Protein AF-A0A1N7MXV1-F1 (afdb_monomer)

Foldseek 3Di:
DDWDAFLNFIKDFFWWKDFAPDWDDDPPDTFRIATGTPDPCQQFDAWWKKFKDFPPATQDIDIDHGHPCVAAHDPRGGDHPCRVVSVVCVVVVTIMIMITTDDQWDQDVPPGTDRCRVVVSVSSCLVRVHPNDDDDPCPNPPPCCVVPPDDPCVPVPDD

pLDDT: mean 93.73, std 6.95, range [60.38, 98.75]

Solvent-accessible surface area (backbone atoms only — not comparable to full-atom values): 9300 Å² total; per-residue (Å²): 140,56,75,47,78,57,93,88,39,55,26,36,63,37,29,34,60,41,78,48,94,70,64,44,83,46,103,88,50,70,30,40,35,32,65,53,51,80,45,78,64,51,46,66,34,60,62,28,23,35,38,34,28,43,89,90,46,59,39,35,71,42,65,40,89,57,28,47,36,75,58,37,37,54,98,74,24,50,58,44,96,58,48,66,64,53,49,59,41,48,76,67,76,48,67,39,33,38,28,34,45,74,73,46,58,44,82,41,88,101,72,46,75,44,80,38,23,70,62,47,36,56,49,45,50,68,77,66,57,28,83,67,53,85,70,63,94,59,76,82,37,62,69,57,42,67,75,73,49,80,65,68,71,78,66,68,73,58,131

Structure (mmCIF, N/CA/C/O backbone):
data_AF-A0A1N7MXV1-F1
#
_entry.id   AF-A0A1N7MXV1-F1
#
loop_
_atom_site.group_PDB
_atom_site.id
_atom_site.type_symbol
_atom_site.label_atom_id
_atom_site.label_alt_id
_atom_site.label_comp_id
_atom_site.label_asym_id
_atom_site.label_entity_id
_atom_site.label_seq_id
_atom_site.pdbx_PDB_ins_code
_atom_site.Cartn_x
_atom_site.Cartn_y
_atom_site.Cartn_z
_atom_site.occupancy
_atom_site.B_iso_or_equiv
_atom_site.auth_seq_id
_atom_site.auth_comp_id
_atom_site.auth_asym_id
_atom_site.auth_atom_id
_atom_site.pdbx_PDB_model_num
ATOM 1 N N . MET A 1 1 ? -10.443 -16.912 1.005 1.00 86.56 1 MET A N 1
ATOM 2 C CA . MET A 1 1 ? -9.354 -16.042 0.517 1.00 86.56 1 MET A CA 1
ATOM 3 C C . MET A 1 1 ? -9.864 -15.396 -0.754 1.00 86.56 1 MET A C 1
ATOM 5 O O . MET A 1 1 ? -10.385 -16.120 -1.592 1.00 86.56 1 MET A O 1
ATOM 9 N N . GLU A 1 2 ? -9.848 -14.070 -0.827 1.00 97.44 2 GLU A N 1
ATOM 10 C CA . GLU A 1 2 ? -10.458 -13.298 -1.917 1.00 97.44 2 GLU A CA 1
ATOM 11 C C . GLU A 1 2 ? -9.354 -12.725 -2.809 1.00 97.44 2 GLU A C 1
ATOM 13 O O . GLU A 1 2 ? -8.338 -12.247 -2.294 1.00 97.44 2 GLU A O 1
ATOM 18 N N . PHE A 1 3 ? -9.558 -12.791 -4.124 1.00 97.94 3 PHE A N 1
ATOM 19 C CA . PHE A 1 3 ? -8.606 -12.337 -5.133 1.00 97.94 3 PHE A CA 1
ATOM 20 C C . PHE A 1 3 ? -9.265 -11.347 -6.091 1.00 97.94 3 PHE A C 1
ATOM 22 O O . PHE A 1 3 ? -10.462 -11.442 -6.364 1.00 97.94 3 PHE A O 1
ATOM 29 N N . ARG A 1 4 ? -8.473 -10.414 -6.619 1.00 97.19 4 ARG A N 1
ATOM 30 C CA . ARG A 1 4 ? -8.904 -9.433 -7.622 1.00 97.19 4 ARG A CA 1
ATOM 31 C C . ARG A 1 4 ? -7.812 -9.246 -8.670 1.00 97.19 4 ARG A C 1
ATOM 33 O O . ARG A 1 4 ? -6.631 -9.256 -8.337 1.00 97.19 4 ARG A O 1
ATOM 40 N N . ASN A 1 5 ? -8.203 -9.040 -9.927 1.00 97.12 5 ASN A N 1
ATOM 41 C CA . ASN A 1 5 ? -7.277 -8.620 -10.977 1.00 97.12 5 ASN A CA 1
ATOM 42 C C . ASN A 1 5 ? -7.244 -7.086 -11.073 1.00 97.12 5 ASN A C 1
ATOM 44 O O . ASN A 1 5 ? -8.294 -6.456 -11.194 1.00 97.12 5 ASN A O 1
ATOM 48 N N . ILE A 1 6 ? -6.055 -6.486 -11.004 1.00 96.31 6 ILE A N 1
ATOM 49 C CA . ILE A 1 6 ? -5.845 -5.034 -11.091 1.00 96.31 6 ILE A CA 1
ATOM 50 C C . ILE A 1 6 ? -4.718 -4.774 -12.089 1.00 96.31 6 ILE A C 1
ATOM 52 O O . ILE A 1 6 ? -3.596 -5.243 -11.900 1.00 96.31 6 ILE A O 1
ATOM 56 N N . SER A 1 7 ? -5.026 -4.042 -13.165 1.00 92.69 7 SER A N 1
ATOM 57 C CA . SER A 1 7 ? -4.101 -3.768 -14.280 1.00 92.69 7 SER A CA 1
ATOM 58 C C . SER A 1 7 ? -3.422 -5.029 -14.843 1.00 92.69 7 SER A C 1
ATOM 60 O O . SER A 1 7 ? -2.258 -4.996 -15.228 1.00 92.69 7 SER A O 1
ATOM 62 N N . GLY A 1 8 ? -4.133 -6.162 -14.874 1.00 93.06 8 GLY A N 1
ATOM 63 C CA . GLY A 1 8 ? -3.612 -7.434 -15.381 1.00 93.06 8 GLY A CA 1
ATOM 64 C C . GLY A 1 8 ? -2.887 -8.299 -14.345 1.00 93.06 8 GLY A C 1
ATOM 65 O O . GLY A 1 8 ? -2.514 -9.421 -14.674 1.00 93.06 8 GLY A O 1
ATOM 66 N N . PHE A 1 9 ? -2.735 -7.840 -13.100 1.00 95.38 9 PHE A N 1
ATOM 67 C CA . PHE A 1 9 ? -2.029 -8.566 -12.040 1.00 95.38 9 PHE A CA 1
ATOM 68 C C . PHE A 1 9 ? -2.991 -9.060 -10.964 1.00 95.38 9 PHE A C 1
ATOM 70 O O . PHE A 1 9 ? -3.985 -8.404 -10.657 1.00 95.38 9 PHE A O 1
ATOM 77 N N . GLU A 1 10 ? -2.698 -10.221 -10.383 1.00 97.69 10 GLU A N 1
ATOM 78 C CA . GLU A 1 10 ? -3.492 -10.794 -9.299 1.00 97.69 10 GLU A CA 1
ATOM 79 C C . GLU A 1 10 ? -3.105 -10.193 -7.944 1.00 97.69 10 GLU A C 1
ATOM 81 O O . GLU A 1 10 ? -1.927 -10.106 -7.581 1.00 97.69 10 GLU A O 1
ATOM 86 N N . PHE A 1 11 ? -4.126 -9.811 -7.184 1.00 98.56 11 PHE A N 1
ATOM 87 C CA . PHE A 1 11 ? -4.020 -9.293 -5.833 1.00 98.56 11 PHE A CA 1
ATOM 88 C C . PHE A 1 11 ? -4.829 -10.152 -4.874 1.00 98.56 11 PHE A C 1
ATOM 90 O O . PHE A 1 11 ? -5.954 -10.540 -5.182 1.00 98.56 11 PHE A O 1
ATOM 97 N N . VAL A 1 12 ? -4.290 -10.375 -3.679 1.00 98.56 12 VAL A N 1
ATOM 98 C CA . VAL A 1 12 ? -4.984 -11.047 -2.579 1.00 98.56 12 VAL A CA 1
ATOM 99 C C . VAL A 1 12 ? -5.430 -10.032 -1.534 1.00 98.56 12 VAL A C 1
ATOM 101 O O . VAL A 1 12 ? -4.673 -9.130 -1.164 1.00 98.56 12 VAL A O 1
ATOM 104 N N . LYS A 1 13 ? -6.660 -10.176 -1.038 1.00 98.56 13 LYS A N 1
ATOM 105 C CA . LYS A 1 13 ? -7.183 -9.343 0.049 1.00 98.56 13 LYS A CA 1
ATOM 106 C C . LYS A 1 13 ? -6.467 -9.714 1.344 1.00 98.56 13 LYS A C 1
ATOM 108 O O . LYS A 1 13 ? -6.628 -10.826 1.845 1.00 98.56 13 LYS A O 1
ATOM 113 N N . ALA A 1 14 ? -5.660 -8.803 1.875 1.00 98.50 14 ALA A N 1
ATOM 114 C CA . ALA A 1 14 ? -4.767 -9.098 2.992 1.00 98.50 14 ALA A CA 1
ATOM 115 C C . ALA A 1 14 ? -5.359 -8.711 4.349 1.00 98.50 14 ALA A C 1
ATOM 117 O O . ALA A 1 14 ? -5.115 -9.390 5.350 1.00 98.50 14 ALA A O 1
ATOM 118 N N . GLY A 1 15 ? -6.152 -7.645 4.400 1.00 98.44 15 GLY A N 1
ATOM 119 C CA . GLY A 1 15 ? -6.789 -7.231 5.639 1.00 98.44 15 GLY A CA 1
ATOM 120 C C . GLY A 1 15 ? -7.740 -6.063 5.480 1.00 98.44 15 GLY A C 1
ATOM 121 O O . GLY A 1 15 ? -7.888 -5.485 4.402 1.00 98.44 15 GLY A O 1
ATOM 122 N N . GLU A 1 16 ? -8.361 -5.726 6.595 1.00 98.56 16 GLU A N 1
ATOM 123 C CA . GLU A 1 16 ? -9.342 -4.658 6.731 1.00 98.56 16 GLU A CA 1
ATOM 124 C C . GLU A 1 16 ? -8.835 -3.601 7.710 1.00 98.56 16 GLU A C 1
ATOM 126 O O . GLU A 1 16 ? -8.285 -3.933 8.762 1.00 98.56 16 GLU A O 1
ATOM 131 N N . PHE A 1 17 ? -9.008 -2.326 7.377 1.00 98.62 17 PHE A N 1
ATOM 132 C CA . PHE A 1 17 ? -8.752 -1.248 8.323 1.00 98.62 17 PHE A CA 1
ATOM 133 C C . PHE A 1 17 ? -9.926 -1.137 9.289 1.00 98.62 17 PHE A C 1
ATOM 135 O O . PHE A 1 17 ? -11.072 -1.041 8.867 1.00 98.62 17 PHE A O 1
ATOM 142 N N . VAL A 1 18 ? -9.635 -1.117 10.587 1.00 98.31 18 VAL A N 1
ATOM 143 C CA . VAL A 1 18 ? -10.656 -1.059 11.637 1.00 98.31 18 VAL A CA 1
ATOM 144 C C . VAL A 1 18 ? -10.296 -0.014 12.679 1.00 98.31 18 VAL A C 1
ATOM 146 O O . VAL A 1 18 ? -9.124 0.147 13.040 1.00 98.31 18 VAL A O 1
ATOM 149 N N . LYS A 1 19 ? -11.312 0.679 13.193 1.00 97.75 19 LYS A N 1
ATOM 150 C CA . LYS A 1 19 ? -11.169 1.523 14.378 1.00 97.75 19 LYS A CA 1
ATOM 151 C C . LYS A 1 19 ? -11.126 0.687 15.653 1.00 97.75 19 LYS A C 1
ATOM 153 O O . LYS A 1 19 ? -11.665 -0.414 15.720 1.00 97.75 19 LYS A O 1
ATOM 158 N N . THR A 1 20 ? -10.481 1.226 16.678 1.00 97.00 20 THR A N 1
ATOM 159 C CA . THR A 1 20 ? -10.444 0.652 18.021 1.00 97.00 20 THR A CA 1
ATOM 160 C C . THR A 1 20 ? -10.563 1.752 19.067 1.00 97.00 20 THR A C 1
ATOM 162 O O . THR A 1 20 ? -9.999 2.830 18.899 1.00 97.00 20 THR A O 1
ATOM 165 N N . ASP A 1 21 ? -11.256 1.460 20.167 1.00 96.38 21 ASP A N 1
ATOM 166 C CA . ASP A 1 21 ? -11.445 2.403 21.280 1.00 96.38 21 ASP A CA 1
ATOM 167 C C . ASP A 1 21 ? -10.182 2.590 22.134 1.00 96.38 21 ASP A C 1
ATOM 169 O O . ASP A 1 21 ? -10.108 3.492 22.966 1.00 96.38 21 ASP A O 1
ATOM 173 N N . ILE A 1 22 ? -9.175 1.732 21.944 1.00 96.44 22 ILE A N 1
ATOM 174 C CA . ILE A 1 22 ? -7.911 1.779 22.678 1.00 96.44 22 ILE A CA 1
ATOM 175 C C . ILE A 1 22 ? -6.852 2.398 21.762 1.00 96.44 22 ILE A C 1
ATOM 177 O O . ILE A 1 22 ? -6.376 1.707 20.858 1.00 96.44 22 ILE A O 1
ATOM 181 N N . PRO A 1 23 ? -6.444 3.661 21.974 1.00 96.38 23 PRO A N 1
ATOM 182 C CA . PRO A 1 23 ? -5.414 4.274 21.152 1.00 96.38 23 PRO A CA 1
ATOM 183 C C . PRO A 1 23 ? -4.027 3.691 21.408 1.00 96.38 23 PRO A C 1
ATOM 185 O O . PRO A 1 23 ? -3.700 3.202 22.492 1.00 96.38 23 PRO A O 1
ATOM 188 N N . CYS A 1 24 ? -3.153 3.853 20.420 1.00 97.19 24 CYS A N 1
ATOM 189 C CA . CYS A 1 24 ? -1.714 3.774 20.609 1.00 97.19 24 CYS A CA 1
ATOM 190 C C . CYS A 1 24 ? -1.099 5.161 20.520 1.00 97.19 24 CYS A C 1
ATOM 192 O O . CYS A 1 24 ? -1.122 5.784 19.458 1.00 97.19 24 CYS A O 1
ATOM 194 N N . ASN A 1 25 ? -0.481 5.605 21.612 1.00 96.50 25 ASN A N 1
ATOM 195 C CA . ASN A 1 25 ? 0.241 6.866 21.632 1.00 96.50 25 ASN A CA 1
ATOM 196 C C . ASN A 1 25 ? 1.519 6.777 20.802 1.00 96.50 25 ASN A C 1
ATOM 198 O O . ASN A 1 25 ? 2.537 6.271 21.279 1.00 96.50 25 ASN A O 1
ATOM 202 N N . LEU A 1 26 ? 1.472 7.225 19.547 1.00 92.69 26 LEU A N 1
ATOM 203 C CA . LEU A 1 26 ? 2.640 7.414 18.693 1.00 92.69 26 LEU A CA 1
ATOM 204 C C . LEU A 1 26 ? 3.326 8.732 19.079 1.00 92.69 26 LEU A C 1
ATOM 206 O O . LEU A 1 26 ? 2.709 9.618 19.657 1.00 92.69 26 LEU A O 1
ATOM 210 N N . LYS A 1 27 ? 4.614 8.893 18.744 1.00 88.94 27 LYS A N 1
ATOM 211 C CA . LYS A 1 27 ? 5.471 9.991 19.252 1.00 88.94 27 LYS A CA 1
ATOM 212 C C . LYS A 1 27 ? 4.866 11.407 19.193 1.00 88.94 27 LYS A C 1
ATOM 214 O O . LYS A 1 27 ? 5.339 12.276 19.913 1.00 88.94 27 LYS A O 1
ATOM 219 N N . ARG A 1 28 ? 3.920 11.673 18.287 1.00 90.38 28 ARG A N 1
ATOM 220 C CA . ARG A 1 28 ? 3.325 13.002 18.070 1.00 90.38 28 ARG A CA 1
ATOM 221 C C . ARG A 1 28 ? 1.792 13.016 18.069 1.00 90.38 28 ARG A C 1
ATOM 223 O O . ARG A 1 28 ? 1.229 14.094 17.937 1.00 90.38 28 ARG A O 1
ATOM 230 N N . TRP A 1 29 ? 1.136 11.858 18.126 1.00 94.31 29 TRP A N 1
ATOM 231 C CA . TRP A 1 29 ? -0.313 11.729 17.947 1.00 94.31 29 TRP A CA 1
ATOM 232 C C . TRP A 1 29 ? -0.790 10.321 18.335 1.00 94.31 29 TRP A C 1
ATOM 234 O O . TRP A 1 29 ? 0.011 9.387 18.380 1.00 94.31 29 TRP A O 1
ATOM 244 N N . ASP A 1 30 ? -2.087 10.157 18.582 1.00 96.50 30 ASP A N 1
ATOM 245 C CA . ASP A 1 30 ? -2.687 8.871 18.947 1.00 96.50 30 ASP A CA 1
ATOM 246 C C . ASP A 1 30 ? -3.323 8.187 17.734 1.00 96.50 30 ASP A C 1
ATOM 248 O O . ASP A 1 30 ? -4.171 8.767 17.056 1.00 96.50 30 ASP A O 1
ATOM 252 N N . SER A 1 31 ? -2.938 6.935 17.480 1.00 97.69 31 SER A N 1
ATOM 253 C CA . SER A 1 31 ? -3.550 6.115 16.434 1.00 97.69 31 SER A CA 1
ATOM 254 C C . SER A 1 31 ? -4.653 5.239 17.000 1.00 97.69 31 SER A C 1
ATOM 256 O O . SER A 1 31 ? -4.419 4.452 17.917 1.00 97.69 31 SER A O 1
ATOM 258 N N . TYR A 1 32 ? -5.838 5.353 16.408 1.00 98.06 32 TYR A N 1
ATOM 259 C CA . TYR A 1 32 ? -7.036 4.578 16.743 1.00 98.06 32 TYR A CA 1
ATOM 260 C C . TYR A 1 32 ? -7.360 3.535 15.671 1.00 98.06 32 TYR A C 1
ATOM 262 O O . TYR A 1 32 ? -8.448 2.968 15.667 1.00 98.06 32 TYR A O 1
ATOM 270 N N . ILE A 1 33 ? -6.442 3.294 14.730 1.00 98.44 33 ILE A N 1
ATOM 271 C CA . ILE A 1 33 ? -6.692 2.434 13.572 1.00 98.44 33 ILE A CA 1
ATOM 272 C C . ILE A 1 33 ? -5.728 1.256 13.593 1.00 98.44 33 ILE A C 1
ATOM 274 O O . ILE A 1 33 ? -4.519 1.414 13.783 1.00 98.44 33 ILE A O 1
ATOM 278 N N . LYS A 1 34 ? -6.268 0.064 13.359 1.00 98.38 34 LYS A N 1
ATOM 279 C CA . LYS A 1 34 ? -5.523 -1.179 13.151 1.00 98.38 34 LYS A CA 1
ATOM 280 C C . LYS A 1 34 ? -5.819 -1.735 11.766 1.00 98.38 34 LYS A C 1
ATOM 282 O O . LYS A 1 34 ? -6.798 -1.3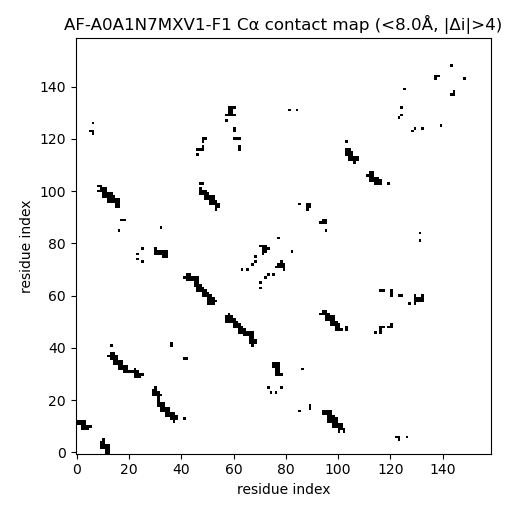55 11.133 1.00 98.38 34 LYS A O 1
ATOM 287 N N . ILE A 1 35 ? -4.978 -2.666 11.328 1.00 98.38 35 ILE A N 1
ATOM 288 C CA . ILE A 1 35 ? -5.293 -3.541 10.200 1.00 98.38 35 ILE A CA 1
ATOM 289 C C . ILE A 1 35 ? -5.587 -4.926 10.771 1.00 98.38 35 ILE A C 1
ATOM 291 O O . ILE A 1 35 ? -4.723 -5.545 11.399 1.00 98.38 35 ILE A O 1
ATOM 295 N N . ASN A 1 36 ? -6.810 -5.404 10.578 1.00 97.94 36 ASN A N 1
ATOM 296 C CA . ASN A 1 36 ? -7.182 -6.776 10.864 1.00 97.94 36 ASN A CA 1
ATOM 297 C C . ASN A 1 36 ? -6.789 -7.654 9.671 1.00 97.94 36 ASN A C 1
ATOM 299 O O . ASN A 1 36 ? -7.501 -7.726 8.671 1.00 97.94 36 ASN A O 1
ATOM 303 N N . PHE A 1 37 ? -5.613 -8.275 9.749 1.00 98.12 37 PHE A N 1
ATOM 304 C CA . PHE A 1 37 ? -5.141 -9.179 8.703 1.00 98.12 37 PHE A CA 1
ATOM 305 C C . PHE A 1 37 ? -5.896 -10.503 8.725 1.00 98.12 37 PHE A C 1
ATOM 307 O O . PHE A 1 37 ? -5.977 -11.149 9.770 1.00 98.12 37 PHE A O 1
ATOM 314 N N . PHE A 1 38 ? -6.356 -10.946 7.555 1.00 98.06 38 PHE A N 1
ATOM 315 C CA . PHE A 1 38 ? -7.012 -12.248 7.400 1.00 98.06 38 PHE A CA 1
ATOM 316 C C . PHE A 1 38 ? -6.036 -13.419 7.565 1.00 98.06 38 PHE A C 1
ATOM 318 O O . PHE A 1 38 ? -6.434 -14.510 7.963 1.00 98.06 38 PHE A O 1
ATOM 325 N N . ASP A 1 39 ? -4.748 -13.177 7.314 1.00 97.75 39 ASP A N 1
ATOM 326 C CA . ASP A 1 39 ? -3.651 -14.070 7.668 1.00 97.75 39 ASP A CA 1
ATOM 327 C C . ASP A 1 39 ? -2.484 -13.248 8.231 1.00 97.75 39 ASP A C 1
ATOM 329 O O . ASP A 1 39 ? -1.992 -12.310 7.599 1.00 97.75 39 ASP A O 1
ATOM 333 N N . LYS A 1 40 ? -1.998 -13.614 9.421 1.00 95.88 40 LYS A N 1
ATOM 334 C CA . LYS A 1 40 ? -0.884 -12.923 10.090 1.00 95.88 40 LYS A CA 1
ATOM 335 C C . LYS A 1 40 ? 0.427 -12.959 9.310 1.00 95.88 40 LYS A C 1
ATOM 337 O O . LYS A 1 40 ? 1.315 -12.151 9.573 1.00 95.88 40 LYS A O 1
ATOM 342 N N . ARG A 1 41 ? 0.579 -13.865 8.343 1.00 97.38 41 ARG A N 1
ATOM 343 C CA . ARG A 1 41 ? 1.741 -13.897 7.448 1.00 97.38 41 ARG A CA 1
ATOM 344 C C . ARG A 1 41 ? 1.810 -12.664 6.548 1.00 97.38 41 ARG A C 1
ATOM 346 O O . ARG A 1 41 ? 2.923 -12.258 6.237 1.00 97.38 41 ARG A O 1
ATOM 353 N N . TYR A 1 42 ? 0.685 -12.020 6.219 1.00 97.75 42 TYR A N 1
ATOM 354 C CA . TYR A 1 42 ? 0.681 -10.810 5.385 1.00 97.75 42 TYR A CA 1
ATOM 355 C C . TYR A 1 42 ? 1.411 -9.625 6.024 1.00 97.75 42 TYR A C 1
ATOM 357 O O . TYR A 1 42 ? 2.002 -8.824 5.308 1.00 97.75 42 TYR A O 1
ATOM 365 N N . GLU A 1 43 ? 1.469 -9.544 7.358 1.00 96.44 43 GLU A N 1
ATOM 366 C CA . GLU A 1 43 ? 2.290 -8.543 8.062 1.00 96.44 43 GLU A CA 1
ATOM 367 C C . GLU A 1 43 ? 3.776 -8.636 7.679 1.00 96.44 43 GLU A C 1
ATOM 369 O O . GLU A 1 43 ? 4.492 -7.637 7.700 1.00 96.44 43 GLU A O 1
ATOM 374 N N . ARG A 1 44 ? 4.229 -9.844 7.331 1.00 97.31 44 ARG A N 1
ATOM 375 C CA . ARG A 1 44 ? 5.611 -10.177 6.974 1.00 97.31 44 ARG A CA 1
ATOM 376 C C . ARG A 1 44 ? 5.776 -10.462 5.479 1.00 97.31 44 ARG A C 1
ATOM 378 O O . ARG A 1 44 ? 6.775 -11.067 5.106 1.00 97.31 44 ARG A O 1
ATOM 385 N N . ALA A 1 45 ? 4.796 -10.096 4.649 1.00 96.62 45 ALA A N 1
ATOM 386 C CA . ALA A 1 45 ? 4.942 -10.193 3.202 1.00 96.62 45 ALA A CA 1
ATOM 387 C C . ALA A 1 45 ? 6.170 -9.384 2.761 1.00 96.62 45 ALA A C 1
ATOM 389 O O . ALA A 1 45 ? 6.372 -8.283 3.275 1.00 96.62 45 ALA A O 1
ATOM 390 N N . ASP A 1 46 ? 6.967 -9.959 1.862 1.00 94.88 46 ASP A N 1
ATOM 391 C CA . ASP A 1 46 ? 8.140 -9.322 1.253 1.00 94.88 46 ASP A CA 1
ATOM 392 C C . ASP A 1 46 ? 7.715 -8.235 0.248 1.00 94.88 46 ASP A C 1
ATOM 394 O O . ASP A 1 46 ? 6.519 -8.071 -0.014 1.00 94.88 46 ASP A O 1
ATOM 398 N N . GLU A 1 47 ? 8.681 -7.487 -0.289 1.00 95.50 47 GLU A N 1
ATOM 399 C CA . GLU A 1 47 ? 8.471 -6.363 -1.206 1.00 95.50 47 GLU A CA 1
ATOM 400 C C . GLU A 1 47 ? 7.410 -6.648 -2.278 1.00 95.50 47 GLU A C 1
ATOM 402 O O . GLU A 1 47 ? 7.594 -7.476 -3.175 1.00 95.50 47 GLU A O 1
ATOM 407 N N . THR A 1 48 ? 6.304 -5.908 -2.206 1.00 97.69 48 THR A N 1
ATOM 408 C CA . THR A 1 48 ? 5.217 -5.976 -3.181 1.00 97.69 48 THR A CA 1
ATOM 409 C C . THR A 1 48 ? 4.497 -4.632 -3.301 1.00 97.69 48 THR A C 1
ATOM 411 O O . THR A 1 48 ? 4.642 -3.728 -2.468 1.00 97.69 48 THR A O 1
ATOM 414 N N . VAL A 1 49 ? 3.693 -4.495 -4.350 1.00 98.19 49 VAL A N 1
ATOM 415 C CA . VAL A 1 49 ? 2.720 -3.410 -4.482 1.00 98.19 49 VAL A CA 1
ATOM 416 C C . VAL A 1 49 ? 1.450 -3.760 -3.702 1.00 98.19 49 VAL A C 1
ATOM 418 O O . VAL A 1 49 ? 1.036 -4.919 -3.615 1.00 98.19 49 VAL A O 1
ATOM 421 N N . TYR A 1 50 ? 0.798 -2.744 -3.158 1.00 98.50 50 TYR A N 1
ATOM 422 C CA . TYR A 1 50 ? -0.493 -2.854 -2.505 1.00 98.50 50 TYR A CA 1
ATOM 423 C C . TYR A 1 50 ? -1.467 -1.799 -3.013 1.00 98.50 50 TYR A C 1
ATOM 425 O O . TYR A 1 50 ? -1.078 -0.723 -3.477 1.00 98.50 50 TYR A O 1
ATOM 433 N N . VAL A 1 51 ? -2.755 -2.094 -2.861 1.00 98.56 51 VAL A N 1
ATOM 434 C CA . VAL A 1 51 ? -3.830 -1.123 -3.067 1.00 98.56 51 VAL A CA 1
ATOM 435 C C . VAL A 1 51 ? -4.727 -1.044 -1.840 1.00 98.56 51 VAL A C 1
ATOM 437 O O . VAL A 1 51 ? -4.957 -2.046 -1.164 1.00 98.56 51 VAL A O 1
ATOM 440 N N . VAL A 1 52 ? -5.241 0.150 -1.557 1.00 98.69 52 VAL A N 1
ATOM 441 C CA . VAL A 1 52 ? -6.311 0.384 -0.584 1.00 98.69 52 VAL A CA 1
ATOM 442 C C . VAL A 1 52 ? -7.593 0.670 -1.348 1.00 98.69 52 VAL A C 1
ATOM 444 O O . VAL A 1 52 ? -7.601 1.508 -2.254 1.00 98.69 52 VAL A O 1
ATOM 447 N N . THR A 1 53 ? -8.670 -0.017 -0.986 1.00 98.50 53 THR A N 1
ATOM 448 C CA . THR A 1 53 ? -9.937 0.035 -1.723 1.00 98.50 53 THR A CA 1
ATOM 449 C C . THR A 1 53 ? -11.132 0.228 -0.807 1.00 98.50 53 THR A C 1
ATOM 451 O O . THR A 1 53 ? -11.123 -0.280 0.312 1.00 98.50 53 THR A O 1
ATOM 454 N N . THR A 1 54 ? -12.199 0.815 -1.347 1.00 97.12 54 THR A N 1
ATOM 455 C CA . THR A 1 54 ? -13.567 0.663 -0.831 1.00 97.12 54 THR A CA 1
ATOM 456 C C . THR A 1 54 ? -14.445 0.067 -1.934 1.00 97.12 54 THR A C 1
ATOM 458 O O . THR A 1 54 ? -14.524 0.615 -3.037 1.00 97.12 54 THR A O 1
ATOM 461 N N . GLY A 1 55 ? -15.026 -1.113 -1.700 1.00 94.00 55 GLY A N 1
ATOM 462 C CA . GLY A 1 55 ? -15.669 -1.895 -2.764 1.00 94.00 55 GLY A CA 1
ATOM 463 C C . GLY A 1 55 ? -14.744 -2.099 -3.976 1.00 94.00 55 GLY A C 1
ATOM 464 O O . GLY A 1 55 ? -13.626 -2.607 -3.846 1.00 94.00 55 GLY A O 1
ATOM 465 N N . GLU A 1 56 ? -15.193 -1.677 -5.160 1.00 93.94 56 GLU A N 1
ATOM 466 C CA . GLU A 1 56 ? -14.420 -1.720 -6.416 1.00 93.94 56 GLU A CA 1
ATOM 467 C C . GLU A 1 56 ? -13.496 -0.505 -6.626 1.00 93.94 56 GLU A C 1
ATOM 469 O O . GLU A 1 56 ? -12.643 -0.512 -7.511 1.00 93.94 56 GLU A O 1
ATOM 474 N N . ASN A 1 57 ? -13.621 0.544 -5.809 1.00 96.50 57 ASN A N 1
ATOM 475 C CA . ASN A 1 57 ? -12.862 1.778 -5.994 1.00 96.50 57 ASN A CA 1
ATOM 476 C C . ASN A 1 57 ? -11.469 1.669 -5.369 1.00 96.50 57 ASN A C 1
ATOM 478 O O . ASN A 1 57 ? -11.336 1.448 -4.164 1.00 96.50 57 ASN A O 1
ATOM 482 N N . ILE A 1 58 ? -10.429 1.896 -6.174 1.00 98.00 58 ILE A N 1
ATOM 483 C CA . ILE A 1 58 ? -9.045 2.015 -5.702 1.00 98.00 58 ILE A CA 1
ATOM 484 C C . ILE A 1 58 ? -8.811 3.453 -5.232 1.00 98.00 58 ILE A C 1
ATOM 486 O O . ILE A 1 58 ? -8.880 4.400 -6.013 1.00 98.00 58 ILE A O 1
ATOM 490 N N . LEU A 1 59 ? -8.533 3.607 -3.939 1.00 97.94 59 LEU A N 1
ATOM 491 C CA . LEU A 1 59 ? -8.357 4.902 -3.279 1.00 97.94 59 LEU A CA 1
ATOM 492 C C . LEU A 1 59 ? -6.889 5.294 -3.175 1.00 97.94 59 LEU A C 1
ATOM 494 O O . LEU A 1 59 ? -6.550 6.470 -3.290 1.00 97.94 59 LEU A O 1
ATOM 498 N N . TYR A 1 60 ? -6.021 4.303 -2.967 1.00 98.44 60 TYR A N 1
ATOM 499 C CA . TYR A 1 60 ? -4.587 4.502 -2.824 1.00 98.44 60 TYR A CA 1
ATOM 500 C C . TYR A 1 60 ? -3.806 3.301 -3.352 1.00 98.44 60 TYR A C 1
ATOM 502 O O . TYR A 1 60 ? -4.240 2.160 -3.216 1.00 98.44 60 TYR A O 1
ATOM 510 N N . VAL A 1 61 ? -2.639 3.561 -3.926 1.00 98.31 61 VAL A N 1
ATOM 511 C CA . VAL A 1 61 ? -1.688 2.555 -4.408 1.00 98.31 61 VAL A CA 1
ATOM 512 C C . VAL A 1 61 ? -0.321 2.902 -3.833 1.00 98.31 61 VAL A C 1
ATOM 514 O O . VAL A 1 61 ? 0.033 4.079 -3.750 1.00 98.31 61 VAL A O 1
ATOM 517 N N . GLY A 1 62 ? 0.450 1.899 -3.440 1.00 97.81 62 GLY A N 1
ATOM 518 C CA . GLY A 1 62 ? 1.838 2.094 -3.046 1.00 97.81 62 GLY A CA 1
ATOM 519 C C . GLY A 1 62 ? 2.627 0.798 -3.097 1.00 97.81 62 GLY A C 1
ATOM 520 O O . GLY A 1 62 ? 2.060 -0.273 -3.270 1.00 97.81 62 GLY A O 1
ATOM 521 N N . GLU A 1 63 ? 3.933 0.886 -2.899 1.00 97.38 63 GLU A N 1
ATOM 522 C CA . GLU A 1 63 ? 4.802 -0.271 -2.668 1.00 97.38 63 GLU A CA 1
ATOM 523 C C . GLU A 1 63 ? 5.547 -0.145 -1.337 1.00 97.38 63 GLU A C 1
ATOM 525 O O . GLU A 1 63 ? 5.544 0.911 -0.682 1.00 97.38 63 GLU A O 1
ATOM 530 N N . PHE A 1 64 ? 6.131 -1.252 -0.896 1.00 96.38 64 PHE A N 1
ATOM 531 C CA . PHE A 1 64 ? 7.096 -1.261 0.193 1.00 96.38 64 PHE A CA 1
ATOM 532 C C . PHE A 1 64 ? 8.261 -2.177 -0.145 1.00 96.38 64 PHE A C 1
ATOM 534 O O . PHE A 1 64 ? 8.037 -3.268 -0.638 1.00 96.38 64 PHE A O 1
ATOM 541 N N . SER A 1 65 ? 9.483 -1.783 0.219 1.00 92.94 65 SER A N 1
ATOM 542 C CA . SER A 1 65 ? 10.708 -2.527 -0.118 1.00 92.94 65 SER A CA 1
ATOM 543 C C . SER A 1 65 ? 11.232 -3.449 0.998 1.00 92.94 65 SER A C 1
ATOM 545 O O . SER A 1 65 ? 12.362 -3.913 0.920 1.00 92.94 65 SER A O 1
ATOM 547 N N . TYR A 1 66 ? 10.472 -3.661 2.079 1.00 93.50 66 TYR A N 1
ATOM 548 C CA . TYR A 1 66 ? 10.885 -4.561 3.167 1.00 93.50 66 TYR A CA 1
ATOM 549 C C . TYR A 1 66 ? 9.746 -5.465 3.633 1.00 93.50 66 TYR A C 1
ATOM 551 O O . TYR A 1 66 ? 9.671 -6.613 3.222 1.00 93.50 66 TYR A O 1
ATOM 559 N N . ASN A 1 67 ? 8.826 -4.966 4.459 1.00 96.94 67 ASN A N 1
ATOM 560 C CA . ASN A 1 67 ? 7.601 -5.698 4.757 1.00 96.94 67 ASN A CA 1
ATOM 561 C C . ASN A 1 67 ? 6.424 -4.760 5.031 1.00 96.94 67 ASN A C 1
ATOM 563 O O . ASN A 1 67 ? 6.589 -3.561 5.292 1.00 96.94 67 ASN A O 1
ATOM 567 N N . LEU A 1 68 ? 5.221 -5.329 4.979 1.00 96.94 68 LEU A N 1
ATOM 568 C CA . LEU A 1 68 ? 3.990 -4.571 5.146 1.00 96.94 68 LEU A CA 1
ATOM 569 C C . LEU A 1 68 ? 3.868 -3.950 6.541 1.00 96.94 68 LEU A C 1
ATOM 571 O O . LEU A 1 68 ? 3.416 -2.809 6.668 1.00 96.94 68 LEU A O 1
ATOM 575 N N . ARG A 1 69 ? 4.285 -4.674 7.587 1.00 97.25 69 ARG A N 1
ATOM 576 C CA . ARG A 1 69 ? 4.272 -4.176 8.966 1.00 97.25 69 ARG A CA 1
ATOM 577 C C . ARG A 1 69 ? 5.100 -2.905 9.099 1.00 97.25 69 ARG A C 1
ATOM 579 O O . ARG A 1 69 ? 4.601 -1.948 9.672 1.00 97.25 69 ARG A O 1
ATOM 586 N N . ASP A 1 70 ? 6.310 -2.862 8.565 1.00 96.69 70 ASP A N 1
ATOM 587 C CA . ASP A 1 70 ? 7.180 -1.691 8.685 1.00 96.69 70 ASP A CA 1
ATOM 588 C C . ASP A 1 70 ? 6.696 -0.528 7.817 1.00 96.69 70 ASP A C 1
ATOM 590 O O . ASP A 1 70 ? 6.886 0.636 8.172 1.00 96.69 70 ASP A O 1
ATOM 594 N N . ARG A 1 71 ? 6.002 -0.824 6.710 1.00 97.44 71 ARG A N 1
ATOM 595 C CA . ARG A 1 71 ? 5.368 0.207 5.884 1.00 97.44 71 ARG A CA 1
ATOM 596 C C . ARG A 1 71 ? 4.177 0.869 6.569 1.00 97.44 71 ARG A C 1
ATOM 598 O O . ARG A 1 71 ? 4.000 2.079 6.434 1.00 97.44 71 ARG A O 1
ATOM 605 N N . TRP A 1 72 ? 3.325 0.080 7.215 1.00 97.81 72 TRP A N 1
ATOM 606 C CA . TRP A 1 72 ? 2.004 0.535 7.647 1.00 97.81 72 TRP A CA 1
ATOM 607 C C . TRP A 1 72 ? 1.847 0.681 9.148 1.00 97.81 72 TRP A C 1
ATOM 609 O O . TRP A 1 72 ? 0.986 1.447 9.579 1.00 97.81 72 TRP A O 1
ATOM 619 N N . LEU A 1 73 ? 2.613 -0.057 9.948 1.00 97.56 73 LEU A N 1
ATOM 620 C CA . LEU A 1 73 ? 2.320 -0.266 11.355 1.00 97.56 73 LEU A CA 1
ATOM 621 C C . LEU A 1 73 ? 3.442 0.201 12.279 1.00 97.56 73 LEU A C 1
ATOM 623 O O . LEU A 1 73 ? 4.634 0.078 12.029 1.00 97.56 73 LEU A O 1
ATOM 627 N N . THR A 1 74 ? 3.050 0.674 13.453 1.00 96.88 74 THR A N 1
ATOM 628 C CA . THR A 1 74 ? 3.935 0.856 14.602 1.00 96.88 74 THR A CA 1
ATOM 629 C C . THR A 1 74 ? 3.217 0.319 15.829 1.00 96.88 74 THR A C 1
ATOM 631 O O . THR A 1 74 ? 2.118 0.758 16.149 1.00 96.88 74 THR A O 1
ATOM 634 N N . ARG A 1 75 ? 3.819 -0.669 16.509 1.00 95.94 75 ARG A N 1
ATOM 635 C CA . ARG A 1 75 ? 3.203 -1.393 17.646 1.00 95.94 75 ARG A CA 1
ATOM 636 C C . ARG A 1 75 ? 1.805 -1.970 17.337 1.00 95.94 75 ARG A C 1
ATOM 638 O O . ARG A 1 75 ? 0.964 -2.052 18.222 1.00 95.94 75 ARG A O 1
ATOM 645 N N . GLY A 1 76 ? 1.563 -2.374 16.086 1.00 96.50 76 GLY A N 1
ATOM 646 C CA . GLY A 1 76 ? 0.293 -2.965 15.640 1.00 96.50 76 GLY A CA 1
ATOM 647 C C . GLY A 1 76 ? -0.794 -1.960 15.241 1.00 96.50 76 GLY A C 1
ATOM 648 O O . GLY A 1 76 ? -1.898 -2.378 14.909 1.00 96.50 76 GLY A O 1
ATOM 649 N N . TYR A 1 77 ? -0.491 -0.661 15.250 1.00 98.25 77 TYR A N 1
ATOM 650 C CA . TYR A 1 77 ? -1.412 0.408 14.859 1.00 98.25 77 TYR A CA 1
ATOM 651 C C . TYR A 1 77 ? -0.940 1.087 13.587 1.00 98.25 77 TYR A C 1
ATOM 653 O O . TYR A 1 77 ? 0.266 1.182 13.358 1.00 98.25 77 TYR A O 1
ATOM 661 N N . VAL A 1 78 ? -1.878 1.588 12.786 1.00 97.88 78 VAL A N 1
ATOM 662 C CA . VAL A 1 78 ? -1.573 2.306 11.549 1.00 97.88 78 VAL A CA 1
ATOM 663 C C . VAL A 1 78 ? -0.757 3.553 11.870 1.00 97.88 78 VAL A C 1
ATOM 665 O O . VAL A 1 78 ? -1.184 4.416 12.636 1.00 97.88 78 VAL A O 1
ATOM 668 N N . ASN A 1 79 ? 0.417 3.638 11.256 1.00 97.12 79 ASN A N 1
ATOM 669 C CA . ASN A 1 79 ? 1.320 4.778 11.279 1.00 97.12 79 ASN A CA 1
ATOM 670 C C . ASN A 1 79 ? 1.791 5.045 9.845 1.00 97.12 79 ASN A C 1
ATOM 672 O O . ASN A 1 79 ? 2.903 4.700 9.454 1.00 97.12 79 ASN A O 1
ATOM 676 N N . HIS A 1 80 ? 0.899 5.618 9.041 1.00 96.38 80 HIS A N 1
ATOM 677 C CA . HIS A 1 80 ? 1.131 5.897 7.630 1.00 96.38 80 HIS A CA 1
ATOM 678 C C . HIS A 1 80 ? 0.592 7.288 7.289 1.00 96.38 80 HIS A C 1
ATOM 680 O O . HIS A 1 80 ? -0.378 7.750 7.886 1.00 96.38 80 HIS A O 1
ATOM 686 N N . HIS A 1 81 ? 1.184 7.960 6.301 1.00 95.38 81 HIS A N 1
ATOM 687 C CA . HIS A 1 81 ? 0.789 9.321 5.908 1.00 95.38 81 HIS A CA 1
ATOM 688 C C . HIS A 1 81 ? -0.650 9.427 5.364 1.00 95.38 81 HIS A C 1
ATOM 690 O O . HIS A 1 81 ? -1.179 10.526 5.250 1.00 95.38 81 HIS A O 1
ATOM 696 N N . MET A 1 82 ? -1.287 8.292 5.056 1.00 96.94 82 MET A N 1
ATOM 697 C CA . MET A 1 82 ? -2.703 8.199 4.675 1.00 96.94 82 MET A CA 1
ATOM 698 C C . MET A 1 82 ? -3.659 8.059 5.872 1.00 96.94 82 MET A C 1
ATOM 700 O O . MET A 1 82 ? -4.851 7.867 5.660 1.00 96.94 82 MET A O 1
ATOM 704 N N . TYR A 1 83 ? -3.171 8.140 7.118 1.00 97.12 83 TYR A N 1
ATOM 705 C CA . TYR A 1 83 ? -3.992 7.926 8.316 1.00 97.12 83 TYR A CA 1
ATOM 706 C C . TYR A 1 83 ? -5.265 8.777 8.334 1.00 97.12 83 TYR A C 1
ATOM 708 O O . TYR A 1 83 ? -6.338 8.229 8.553 1.00 97.12 83 TYR A O 1
ATOM 716 N N . SER A 1 84 ? -5.165 10.086 8.071 1.00 96.44 84 SER A N 1
ATOM 717 C CA . SER A 1 84 ? -6.329 10.984 8.095 1.00 96.44 84 SER A CA 1
ATOM 718 C C . SER A 1 84 ? -7.405 10.548 7.101 1.00 96.44 84 SER A C 1
ATOM 720 O O . SER A 1 84 ? -8.556 10.407 7.488 1.00 96.44 84 SER A O 1
ATOM 722 N N . ASN A 1 85 ? -7.021 10.214 5.864 1.00 97.44 85 ASN A N 1
ATOM 723 C CA . ASN A 1 85 ? -7.968 9.747 4.850 1.00 97.44 85 ASN A CA 1
ATOM 724 C C . ASN A 1 85 ? -8.668 8.446 5.271 1.00 97.44 85 ASN A C 1
ATOM 726 O O . ASN A 1 85 ? -9.866 8.290 5.055 1.00 97.44 85 ASN A O 1
ATOM 730 N N . ILE A 1 86 ? -7.923 7.515 5.879 1.00 97.94 86 ILE A N 1
ATOM 731 C CA . ILE A 1 86 ? -8.479 6.255 6.388 1.00 97.94 86 ILE A CA 1
ATOM 732 C C . ILE A 1 86 ? -9.439 6.541 7.541 1.00 97.94 86 ILE A C 1
ATOM 734 O O . ILE A 1 86 ? -10.530 5.985 7.567 1.00 97.94 86 ILE A O 1
ATOM 738 N N . ASN A 1 87 ? -9.059 7.423 8.469 1.00 97.31 87 ASN A N 1
ATOM 739 C CA . ASN A 1 87 ? -9.915 7.814 9.581 1.00 97.31 87 ASN A CA 1
ATOM 740 C C . ASN A 1 87 ? -11.246 8.383 9.079 1.00 97.31 87 ASN A C 1
ATOM 742 O O . ASN A 1 87 ? -12.290 7.889 9.483 1.00 97.31 87 ASN A O 1
ATOM 746 N N . ASP A 1 88 ? -11.210 9.351 8.163 1.00 96.31 88 ASP A N 1
ATOM 747 C CA . ASP A 1 88 ? -12.407 10.023 7.642 1.00 96.31 88 ASP A CA 1
ATOM 748 C C . ASP A 1 88 ? -13.366 9.046 6.935 1.00 96.31 88 ASP A C 1
ATOM 750 O O . ASP A 1 88 ? -14.590 9.146 7.064 1.00 96.31 88 ASP A O 1
ATOM 754 N N . PHE A 1 89 ? -12.819 8.057 6.223 1.00 96.12 89 PHE A N 1
ATOM 755 C CA . PHE A 1 89 ? -13.611 6.994 5.599 1.00 96.12 89 PHE A CA 1
ATOM 756 C C . PHE A 1 89 ? -14.253 6.060 6.628 1.00 96.12 89 PHE A C 1
ATOM 758 O O . PHE A 1 89 ? -15.437 5.741 6.507 1.00 96.12 89 PHE A O 1
ATOM 765 N N . LEU A 1 90 ? -13.505 5.660 7.661 1.00 96.81 90 LEU A N 1
ATOM 766 C CA . LEU A 1 90 ? -14.033 4.812 8.731 1.00 96.81 90 LEU A CA 1
ATOM 767 C C . LEU A 1 90 ? -15.102 5.542 9.566 1.00 96.81 90 L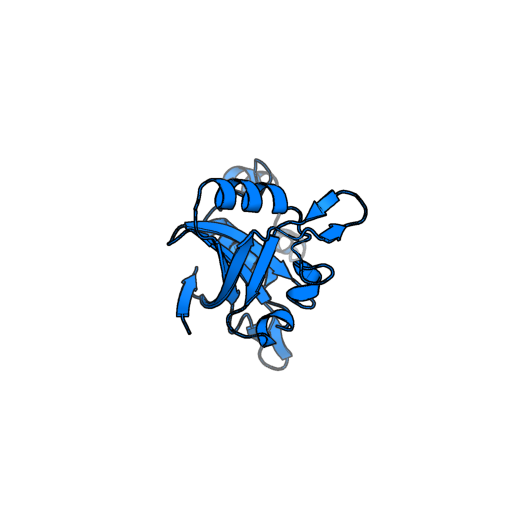EU A C 1
ATOM 769 O O . LEU A 1 90 ? -16.085 4.917 9.946 1.00 96.81 90 LEU A O 1
ATOM 773 N N . GLU A 1 91 ? -14.969 6.855 9.801 1.00 96.38 91 GLU A N 1
ATOM 774 C CA . GLU A 1 91 ? -16.023 7.678 10.438 1.00 96.38 91 GLU A CA 1
ATOM 775 C C . GLU A 1 91 ? -17.314 7.719 9.617 1.00 96.38 91 GLU A C 1
ATOM 777 O O . GLU A 1 91 ? -18.406 7.876 10.157 1.00 96.38 91 GLU A O 1
ATOM 782 N N . SER A 1 92 ? -17.194 7.561 8.299 1.00 95.06 92 SER A N 1
ATOM 783 C CA . SER A 1 92 ? -18.327 7.513 7.377 1.00 95.06 92 SER A CA 1
ATOM 784 C C . SER A 1 92 ? -18.934 6.105 7.256 1.00 95.06 92 SER A C 1
ATOM 786 O O . SER A 1 92 ? -19.719 5.863 6.339 1.00 95.06 92 SER A O 1
ATOM 788 N N . ASN A 1 93 ? -18.568 5.173 8.151 1.00 93.62 93 ASN A N 1
ATOM 789 C CA . ASN A 1 93 ? -18.959 3.758 8.136 1.00 93.62 93 ASN A CA 1
ATOM 790 C C . ASN A 1 93 ? -18.667 3.050 6.801 1.00 93.62 93 ASN A C 1
ATOM 792 O O . ASN A 1 93 ? -19.413 2.165 6.383 1.00 93.62 93 ASN A O 1
ATOM 796 N N . GLN A 1 94 ? -17.591 3.441 6.115 1.00 95.31 94 GLN A N 1
ATOM 797 C CA . GLN A 1 94 ? -17.158 2.763 4.898 1.00 95.31 94 GLN A CA 1
ATOM 798 C C . GLN A 1 94 ? -16.096 1.714 5.202 1.00 95.31 94 GLN A C 1
ATOM 800 O O . GLN A 1 94 ? -15.173 1.943 5.982 1.00 95.31 94 GLN A O 1
ATOM 805 N N . GLU A 1 95 ? -16.203 0.574 4.530 1.00 97.00 95 GLU A N 1
ATOM 806 C CA . GLU A 1 95 ? -15.209 -0.489 4.613 1.00 97.00 95 GLU A CA 1
ATOM 807 C C . GLU A 1 95 ? -13.979 -0.136 3.775 1.00 97.00 95 GLU A C 1
ATOM 809 O O . GLU A 1 95 ? -14.079 0.339 2.633 1.00 97.00 95 GLU A O 1
ATOM 814 N N . LEU A 1 96 ? -12.806 -0.404 4.347 1.00 98.19 96 LEU A N 1
ATOM 815 C CA . LEU A 1 96 ? -11.517 -0.196 3.710 1.00 98.19 96 LEU A CA 1
ATOM 816 C C . LEU A 1 96 ? -10.678 -1.462 3.794 1.00 98.19 96 LEU A C 1
ATOM 818 O O . LEU A 1 96 ? -10.402 -1.976 4.878 1.00 98.19 96 LEU A O 1
ATOM 822 N N . TYR A 1 97 ? -10.193 -1.908 2.642 1.00 98.62 97 TYR A N 1
ATOM 823 C CA . TYR A 1 97 ? -9.381 -3.114 2.531 1.00 98.62 97 TYR A CA 1
ATOM 824 C C . TYR A 1 97 ? -8.016 -2.806 1.945 1.00 98.62 97 TYR A C 1
ATOM 826 O O . TYR A 1 97 ? -7.894 -1.944 1.074 1.00 98.62 97 TYR A O 1
ATOM 834 N N . ILE A 1 98 ? -7.004 -3.543 2.397 1.00 98.69 98 ILE A N 1
ATOM 835 C CA . ILE A 1 98 ? -5.684 -3.572 1.773 1.00 98.69 98 ILE A CA 1
ATOM 836 C C . ILE A 1 98 ? -5.495 -4.883 1.016 1.00 98.69 98 ILE A C 1
ATOM 838 O O . ILE A 1 98 ? -5.771 -5.970 1.531 1.00 98.69 98 ILE A O 1
ATOM 842 N N . TRP A 1 99 ? -4.999 -4.767 -0.208 1.00 98.75 99 TRP A N 1
ATOM 843 C C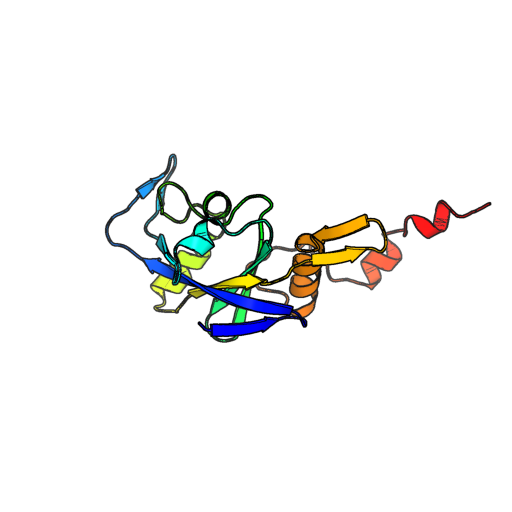A . TRP A 1 99 ? -4.715 -5.886 -1.096 1.00 98.75 99 TRP A CA 1
ATOM 844 C C . TRP A 1 99 ? -3.245 -5.884 -1.477 1.00 98.75 99 TRP A C 1
ATOM 846 O O . TRP A 1 99 ? -2.673 -4.811 -1.649 1.00 98.75 99 TRP A O 1
ATOM 856 N N . LEU A 1 100 ? -2.649 -7.062 -1.642 1.00 98.56 100 LEU A N 1
ATOM 857 C CA . LEU A 1 100 ? -1.234 -7.243 -1.981 1.00 98.56 100 LEU A CA 1
ATOM 858 C C . LEU A 1 100 ? -1.103 -7.975 -3.313 1.00 98.56 100 LEU A C 1
ATOM 860 O O . LEU A 1 100 ? -1.811 -8.961 -3.513 1.00 98.56 100 LEU A O 1
ATOM 864 N N . ALA A 1 101 ? -0.199 -7.543 -4.194 1.00 98.19 101 ALA A N 1
ATOM 865 C CA . ALA A 1 101 ? 0.091 -8.313 -5.402 1.00 98.19 101 ALA A CA 1
ATOM 866 C C . ALA A 1 101 ? 0.776 -9.635 -5.041 1.00 98.19 101 ALA A C 1
ATOM 868 O O . ALA A 1 101 ? 1.680 -9.668 -4.201 1.00 98.19 101 ALA A O 1
ATOM 869 N N . VAL A 1 102 ? 0.330 -10.715 -5.684 1.00 96.88 102 VAL A N 1
ATOM 870 C CA . VAL A 1 102 ? 0.757 -12.088 -5.371 1.00 96.88 102 VAL A CA 1
ATOM 871 C C . VAL A 1 102 ? 2.138 -12.398 -5.953 1.00 96.88 102 VAL A C 1
ATOM 873 O O . VAL A 1 102 ? 2.993 -12.928 -5.248 1.00 96.88 102 VAL A O 1
ATOM 876 N N . GLU A 1 103 ? 2.381 -12.041 -7.217 1.00 93.75 103 GLU A N 1
ATOM 877 C CA . GLU A 1 103 ? 3.657 -12.294 -7.900 1.00 93.75 103 GLU A CA 1
ATOM 878 C C . GLU A 1 103 ? 4.129 -11.046 -8.669 1.00 93.75 103 GLU A C 1
ATOM 880 O O . GLU A 1 103 ? 3.958 -10.950 -9.885 1.00 93.75 103 GLU A O 1
ATOM 885 N N . PRO A 1 104 ? 4.731 -10.055 -7.984 1.00 93.94 104 PRO A N 1
ATOM 886 C CA . PRO A 1 104 ? 5.220 -8.835 -8.617 1.00 93.94 104 PRO A CA 1
ATOM 887 C C . PRO A 1 104 ? 6.613 -9.040 -9.237 1.00 93.94 104 PRO A C 1
ATOM 889 O O . PRO A 1 104 ? 7.491 -8.193 -9.080 1.00 93.94 104 PRO A O 1
ATOM 892 N N . TYR A 1 105 ? 6.852 -10.165 -9.917 1.00 93.88 105 TYR A N 1
ATOM 893 C CA . TYR A 1 105 ? 8.160 -10.503 -10.482 1.00 93.88 105 TYR A CA 1
ATOM 894 C C . TYR A 1 105 ? 8.070 -10.812 -11.972 1.00 93.88 105 TYR A C 1
ATOM 896 O O . TYR A 1 105 ? 7.142 -11.477 -12.426 1.00 93.88 105 TYR A O 1
ATOM 904 N N . CYS A 1 106 ? 9.080 -10.390 -12.729 1.00 93.00 106 CYS A N 1
ATOM 905 C CA . CYS A 1 106 ? 9.299 -10.857 -14.093 1.00 93.00 106 CYS A CA 1
ATOM 906 C C . CYS A 1 106 ? 10.577 -11.697 -14.174 1.00 93.00 106 CYS A C 1
ATOM 908 O O . CYS A 1 106 ? 11.544 -11.462 -13.449 1.00 93.00 106 CYS A O 1
ATOM 910 N N . ASN A 1 107 ? 10.585 -12.690 -15.060 1.00 94.69 107 ASN A N 1
ATOM 911 C CA . ASN A 1 107 ? 11.789 -13.464 -15.339 1.00 94.69 107 ASN A CA 1
ATOM 912 C C . ASN A 1 107 ? 12.664 -12.700 -16.337 1.00 94.69 107 ASN A C 1
ATOM 914 O O . ASN A 1 107 ? 12.198 -12.320 -17.410 1.00 94.69 107 ASN A O 1
ATOM 918 N N . ILE A 1 108 ? 13.935 -12.525 -15.996 1.00 95.19 108 ILE A N 1
ATOM 919 C CA . ILE A 1 108 ? 14.981 -12.070 -16.903 1.00 95.19 108 ILE A CA 1
ATOM 920 C C . ILE A 1 108 ? 15.832 -13.286 -17.247 1.00 95.19 108 ILE A C 1
ATOM 922 O O . ILE A 1 108 ? 16.404 -13.930 -16.361 1.00 95.19 108 ILE A O 1
ATOM 926 N N . GLU A 1 109 ? 15.907 -13.607 -18.539 1.00 94.94 109 GLU A N 1
ATOM 927 C CA . GLU A 1 109 ? 16.728 -14.710 -19.035 1.00 94.94 109 GLU A CA 1
ATOM 928 C C . GLU A 1 109 ? 18.153 -14.585 -18.484 1.00 94.94 109 GLU A C 1
ATOM 930 O O . GLU A 1 109 ? 18.727 -13.498 -18.472 1.00 94.94 109 GLU A O 1
ATOM 935 N N . SER A 1 110 ? 18.706 -15.685 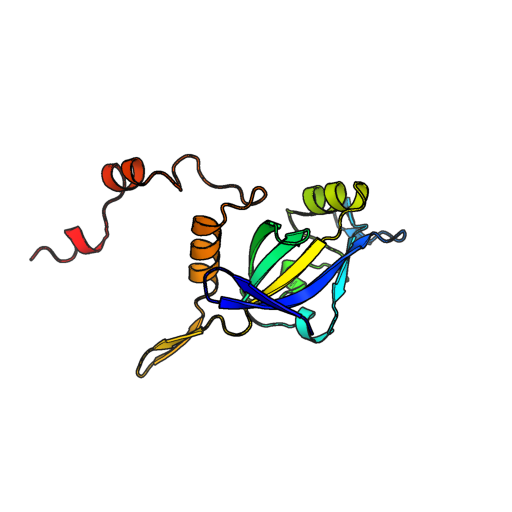-17.967 1.00 93.12 110 SER A N 1
ATOM 936 C CA . SER A 1 110 ? 20.024 -15.777 -17.310 1.00 93.12 110 SER A CA 1
ATOM 937 C C . SER A 1 110 ? 20.245 -14.960 -16.020 1.00 93.12 110 SER A C 1
ATOM 939 O O . SER A 1 110 ? 21.219 -15.220 -15.318 1.00 93.12 110 SER A O 1
ATOM 941 N N . HIS A 1 111 ? 19.337 -14.051 -15.646 1.00 92.06 111 HIS A N 1
ATOM 942 C CA . HIS A 1 111 ? 19.474 -13.184 -14.463 1.00 92.06 111 HIS A CA 1
ATOM 943 C C . HIS A 1 111 ? 18.449 -13.456 -13.347 1.00 92.06 111 HIS A C 1
ATOM 945 O O . HIS A 1 111 ? 18.561 -12.888 -12.261 1.00 92.06 111 HIS A O 1
ATOM 951 N N . GLY A 1 112 ? 17.480 -14.347 -13.572 1.00 93.62 112 GLY A N 1
ATOM 952 C CA . GLY A 1 112 ? 16.508 -14.762 -12.557 1.00 93.62 112 GLY A CA 1
ATOM 953 C C . GLY A 1 112 ? 15.291 -13.838 -12.468 1.00 93.62 112 GLY A C 1
ATOM 954 O O . GLY A 1 112 ? 14.863 -13.273 -13.471 1.00 93.62 112 GLY A O 1
ATOM 955 N N . LYS A 1 113 ? 14.687 -13.724 -11.278 1.00 94.56 113 LYS A N 1
ATOM 956 C CA . LYS A 1 113 ? 13.477 -12.915 -11.055 1.00 94.56 113 LYS A CA 1
ATOM 957 C C . LYS A 1 113 ? 13.836 -11.469 -10.704 1.00 94.56 113 LYS A C 1
ATOM 959 O O . LYS A 1 113 ? 14.546 -11.232 -9.731 1.00 94.56 113 LYS A O 1
ATOM 964 N N . LEU A 1 114 ? 13.289 -10.508 -11.445 1.00 94.94 114 LEU A N 1
ATOM 965 C CA . LEU A 1 114 ? 13.321 -9.082 -11.117 1.00 94.94 114 LEU A CA 1
ATOM 966 C C . LEU A 1 114 ? 12.001 -8.680 -10.458 1.00 94.94 114 LEU A C 1
ATOM 968 O O . LEU A 1 114 ? 10.936 -8.911 -11.028 1.00 94.94 114 LEU A O 1
ATOM 972 N N . ASN A 1 115 ? 12.070 -8.046 -9.287 1.00 95.06 115 ASN A N 1
ATOM 973 C CA . ASN A 1 115 ? 10.901 -7.429 -8.662 1.00 95.06 115 ASN A CA 1
ATOM 974 C C . ASN A 1 115 ? 10.476 -6.189 -9.469 1.00 95.06 115 ASN A C 1
ATOM 976 O O . ASN A 1 115 ? 11.273 -5.278 -9.693 1.00 95.06 115 ASN A O 1
ATOM 980 N N . ILE A 1 116 ? 9.218 -6.157 -9.904 1.00 95.94 116 ILE A N 1
ATOM 981 C CA . ILE A 1 116 ? 8.627 -5.079 -10.704 1.00 95.94 116 ILE A CA 1
ATOM 982 C C . ILE A 1 116 ? 7.600 -4.252 -9.920 1.00 95.94 116 ILE A C 1
ATOM 984 O O . ILE A 1 116 ? 6.857 -3.487 -10.528 1.00 95.94 116 ILE A O 1
ATOM 988 N N . SER A 1 117 ? 7.557 -4.346 -8.586 1.00 96.88 117 SER A N 1
ATOM 989 C CA . SER A 1 117 ? 6.558 -3.671 -7.737 1.00 96.88 117 SER A CA 1
ATOM 990 C C . SER A 1 117 ? 6.473 -2.166 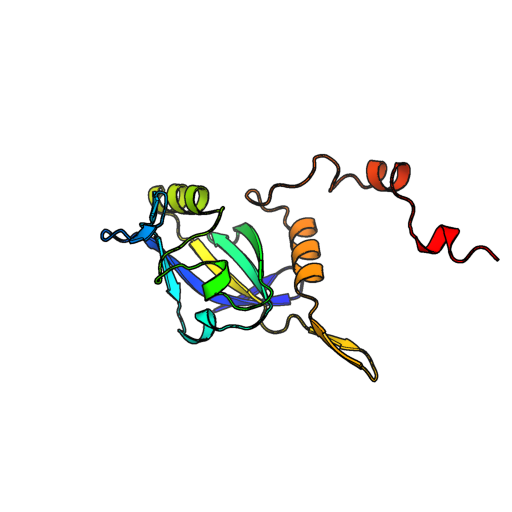-7.973 1.00 96.88 117 SER A C 1
ATOM 992 O O . SER A 1 117 ? 5.378 -1.636 -8.128 1.00 96.88 117 SER A O 1
ATOM 994 N N . LYS A 1 118 ? 7.613 -1.473 -8.089 1.00 95.69 118 LYS A N 1
ATOM 995 C CA . LYS A 1 118 ? 7.649 -0.028 -8.394 1.00 95.69 118 LYS A CA 1
ATOM 996 C C . LYS A 1 118 ? 7.090 0.290 -9.784 1.00 95.69 118 LYS A C 1
ATOM 998 O O . LYS A 1 118 ? 6.363 1.264 -9.972 1.00 95.69 118 LYS A O 1
ATOM 1003 N N . SER A 1 119 ? 7.423 -0.531 -10.780 1.00 95.62 119 SER A N 1
ATOM 1004 C CA . SER A 1 119 ? 6.883 -0.384 -12.136 1.00 95.62 119 SER A CA 1
ATOM 1005 C C . SER A 1 119 ? 5.381 -0.662 -12.166 1.00 95.62 119 SER A C 1
ATOM 1007 O O . SER A 1 119 ? 4.644 0.049 -12.849 1.00 95.62 119 SER A O 1
ATOM 1009 N N . LEU A 1 120 ? 4.927 -1.646 -11.389 1.00 96.25 120 LEU A N 1
ATOM 1010 C CA . LEU A 1 120 ? 3.526 -2.013 -11.255 1.00 96.25 120 LEU A CA 1
ATOM 1011 C C . LEU A 1 120 ? 2.717 -0.932 -10.524 1.00 96.25 120 LEU A C 1
ATOM 1013 O O . LEU A 1 120 ? 1.670 -0.535 -11.025 1.00 96.25 120 LEU A O 1
ATOM 1017 N N . GLU A 1 121 ? 3.223 -0.374 -9.419 1.00 97.06 121 GLU A N 1
ATOM 1018 C CA . GLU A 1 121 ? 2.642 0.807 -8.761 1.00 97.06 121 GLU A CA 1
ATOM 1019 C C . GLU A 1 121 ? 2.427 1.923 -9.789 1.00 97.06 121 GLU A C 1
ATOM 1021 O O . GLU A 1 121 ? 1.317 2.432 -9.954 1.00 97.06 121 GLU A O 1
ATOM 1026 N N . GLN A 1 122 ? 3.475 2.271 -10.540 1.00 94.62 122 GLN A N 1
ATOM 1027 C CA . GLN A 1 122 ? 3.402 3.335 -11.534 1.00 94.62 122 GLN A CA 1
ATOM 1028 C C . GLN A 1 122 ? 2.391 3.034 -12.651 1.00 94.62 122 GLN A C 1
ATOM 1030 O O . GLN A 1 122 ? 1.736 3.966 -13.134 1.00 94.62 122 GLN A O 1
ATOM 1035 N N . HIS A 1 123 ? 2.265 1.772 -13.066 1.00 94.38 123 HIS A N 1
ATOM 1036 C CA . HIS A 1 123 ? 1.279 1.333 -14.050 1.00 94.38 123 HIS A CA 1
ATOM 1037 C C . HIS A 1 123 ? -0.150 1.503 -13.520 1.00 94.38 123 HIS A C 1
ATOM 1039 O O . HIS A 1 123 ? -0.932 2.230 -14.133 1.00 94.38 123 HIS A O 1
ATOM 1045 N N . ILE A 1 124 ? -0.448 0.972 -12.329 1.00 95.81 124 ILE A N 1
ATOM 1046 C CA . ILE A 1 124 ? -1.769 1.079 -11.690 1.00 95.81 124 ILE A CA 1
ATOM 1047 C C . ILE A 1 124 ? -2.137 2.549 -11.458 1.00 95.81 124 ILE A C 1
ATOM 1049 O O . ILE A 1 124 ? -3.266 2.957 -11.727 1.00 95.81 124 ILE A O 1
ATOM 1053 N N . LEU A 1 125 ? -1.187 3.388 -11.028 1.00 94.44 125 LEU A N 1
ATOM 1054 C CA . LEU A 1 125 ? -1.403 4.830 -10.850 1.00 94.44 125 LEU A CA 1
ATOM 1055 C C . LEU A 1 125 ? -1.805 5.550 -12.143 1.00 94.44 125 LEU A C 1
ATOM 1057 O O . LEU A 1 125 ? -2.502 6.568 -12.089 1.00 94.44 125 LEU A O 1
ATOM 1061 N N . ASN A 1 126 ? -1.326 5.084 -13.298 1.00 90.31 126 ASN A N 1
ATOM 1062 C CA . ASN A 1 126 ? -1.673 5.658 -14.597 1.00 90.31 126 ASN A CA 1
ATOM 1063 C C . ASN A 1 126 ? -3.057 5.219 -15.068 1.00 90.31 126 ASN A C 1
ATOM 1065 O O . ASN A 1 126 ? -3.792 6.066 -15.581 1.00 90.31 126 ASN A O 1
ATOM 1069 N N . ASP A 1 127 ? -3.397 3.954 -14.838 1.00 91.56 127 ASP A N 1
ATOM 1070 C CA . ASP A 1 127 ? -4.662 3.359 -15.263 1.00 91.56 127 ASP A CA 1
ATOM 1071 C C . ASP A 1 127 ? -5.832 3.845 -14.402 1.00 91.56 127 ASP A C 1
ATOM 1073 O O . ASP A 1 127 ? -6.875 4.237 -14.918 1.00 91.56 127 ASP A O 1
ATOM 1077 N N . THR A 1 128 ? -5.643 3.856 -13.080 1.00 92.19 128 THR A N 1
ATOM 1078 C CA . THR A 1 128 ? -6.741 4.016 -12.109 1.00 92.19 128 THR A CA 1
ATOM 1079 C C . THR A 1 128 ? -6.847 5.421 -11.527 1.00 92.19 128 THR A C 1
ATOM 1081 O O . THR A 1 128 ? -7.921 5.825 -11.092 1.00 92.19 128 THR A O 1
ATOM 1084 N N . ARG A 1 129 ? -5.752 6.196 -11.551 1.00 92.31 129 ARG A N 1
ATOM 1085 C CA . ARG A 1 129 ? -5.673 7.582 -11.042 1.00 92.31 129 ARG A CA 1
ATOM 1086 C C . ARG A 1 129 ? -6.344 7.765 -9.664 1.00 92.31 129 ARG A C 1
ATOM 1088 O O . ARG A 1 129 ? -7.217 8.623 -9.519 1.00 92.31 129 ARG A O 1
ATOM 1095 N N . PRO A 1 130 ? -5.921 6.988 -8.656 1.00 94.94 130 PRO A N 1
ATOM 1096 C CA . PRO A 1 130 ? -6.537 6.988 -7.336 1.00 94.94 130 PRO A CA 1
ATOM 1097 C C . PRO A 1 130 ? -6.440 8.369 -6.685 1.00 94.94 130 PRO A C 1
ATOM 1099 O O . PRO A 1 130 ? -5.413 9.049 -6.764 1.00 94.94 130 PRO A O 1
ATOM 1102 N N . ASN A 1 131 ? -7.521 8.788 -6.033 1.00 93.31 131 ASN A N 1
ATOM 1103 C CA . ASN A 1 131 ? -7.682 10.148 -5.520 1.00 93.31 131 ASN A CA 1
ATOM 1104 C C . ASN A 1 131 ? -6.759 10.481 -4.334 1.00 93.31 131 ASN A C 1
ATOM 1106 O O . ASN A 1 131 ? -6.476 11.660 -4.114 1.00 93.31 131 ASN A O 1
ATOM 1110 N N . TRP A 1 132 ? -6.267 9.492 -3.578 1.00 96.06 132 TRP A N 1
ATOM 1111 C CA . TRP A 1 132 ? -5.354 9.753 -2.458 1.00 96.06 132 TRP A CA 1
ATOM 1112 C C . TRP A 1 132 ? -3.883 9.833 -2.878 1.00 96.06 132 TRP A C 1
ATOM 1114 O O . TRP A 1 132 ? -3.061 10.388 -2.144 1.00 96.06 132 TRP A O 1
ATOM 1124 N N . ASN A 1 133 ? -3.522 9.334 -4.063 1.00 95.56 133 ASN A N 1
ATOM 1125 C CA . ASN A 1 133 ? -2.165 9.489 -4.574 1.00 95.56 133 ASN A CA 1
ATOM 1126 C C . ASN A 1 133 ? -1.980 10.890 -5.158 1.00 95.56 133 ASN A C 1
ATOM 1128 O O . ASN A 1 133 ? -2.413 11.199 -6.269 1.00 95.56 133 ASN A O 1
ATOM 1132 N N . ARG A 1 134 ? -1.260 11.745 -4.427 1.00 87.19 134 ARG A N 1
ATOM 1133 C CA . ARG A 1 134 ? -0.825 13.039 -4.961 1.00 87.19 134 ARG A CA 1
ATOM 1134 C C . ARG A 1 134 ? 0.142 12.817 -6.119 1.00 87.19 134 ARG A C 1
ATOM 1136 O O . ARG A 1 134 ? 1.158 12.143 -5.968 1.00 87.19 134 ARG A O 1
ATOM 1143 N N . ARG A 1 135 ? -0.143 13.437 -7.262 1.00 77.44 135 ARG A N 1
ATOM 1144 C CA . ARG A 1 135 ? 0.742 13.433 -8.429 1.00 77.44 135 ARG A CA 1
ATOM 1145 C C . ARG A 1 135 ? 1.111 14.856 -8.827 1.00 77.44 135 ARG A C 1
ATOM 1147 O O . ARG A 1 135 ? 0.341 15.791 -8.624 1.00 77.44 135 ARG A O 1
ATOM 1154 N N . ASN A 1 136 ? 2.274 15.019 -9.455 1.00 76.88 136 ASN A N 1
ATOM 1155 C CA . ASN A 1 136 ? 2.649 16.303 -10.046 1.00 76.88 136 ASN A CA 1
ATOM 1156 C C . ASN A 1 136 ? 1.630 16.715 -11.116 1.00 76.88 136 ASN A C 1
ATOM 1158 O O . ASN A 1 136 ? 1.185 15.866 -11.896 1.00 76.88 136 ASN A O 1
ATOM 1162 N N . LYS A 1 137 ? 1.332 18.021 -11.197 1.00 72.06 137 LYS A N 1
ATOM 1163 C CA . LYS A 1 137 ? 0.342 18.617 -12.119 1.00 72.06 137 LYS A CA 1
ATOM 1164 C C . LYS A 1 137 ? 0.490 18.128 -13.567 1.00 72.06 137 LYS A C 1
ATOM 1166 O O . LYS A 1 137 ? -0.504 17.911 -14.246 1.00 72.06 137 LYS A O 1
ATOM 1171 N N . ASN A 1 138 ? 1.727 17.889 -14.006 1.00 74.88 138 ASN A N 1
ATOM 1172 C CA . ASN A 1 138 ? 2.044 17.499 -15.384 1.00 74.88 138 ASN A CA 1
ATOM 1173 C C . ASN A 1 138 ? 2.299 15.993 -15.566 1.00 74.88 138 ASN A C 1
ATOM 1175 O O . ASN A 1 138 ? 2.591 15.552 -16.672 1.00 74.88 138 ASN A O 1
ATOM 1179 N N . SER A 1 139 ? 2.207 15.186 -14.505 1.00 69.62 139 SER A N 1
ATOM 1180 C CA .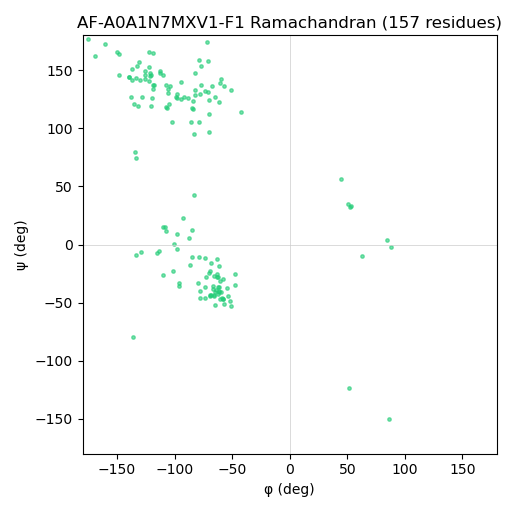 SER A 1 139 ? 2.587 13.764 -14.543 1.00 69.62 139 SER A CA 1
ATOM 1181 C C . SER A 1 139 ? 1.745 12.914 -15.503 1.00 69.62 139 SER A C 1
ATOM 1183 O O . SER A 1 139 ? 2.235 11.895 -15.986 1.00 69.62 139 SER A O 1
ATOM 1185 N N . GLY A 1 140 ? 0.510 13.338 -15.794 1.00 68.69 140 GLY A N 1
ATOM 1186 C CA . GLY A 1 140 ? -0.376 12.714 -16.780 1.00 68.69 140 GLY A CA 1
ATOM 1187 C C . GLY A 1 140 ? -0.386 13.391 -18.157 1.00 68.69 140 GLY A C 1
ATOM 1188 O O . GLY A 1 140 ? -1.060 12.898 -19.055 1.00 68.69 140 GLY A O 1
ATOM 1189 N N . SER A 1 141 ? 0.326 14.510 -18.346 1.00 81.44 141 SER A N 1
ATOM 1190 C CA . SER A 1 141 ? 0.335 15.233 -19.624 1.00 81.44 141 SER A CA 1
ATOM 1191 C C . SER A 1 141 ? 1.379 14.639 -20.567 1.00 81.44 141 SER A C 1
ATOM 1193 O O . SER A 1 141 ? 2.583 14.856 -20.406 1.00 81.44 141 SER A O 1
ATOM 1195 N N . VAL A 1 142 ? 0.909 13.891 -21.568 1.00 81.00 142 VAL A N 1
ATOM 1196 C CA . VAL A 1 142 ? 1.761 13.338 -22.632 1.00 81.00 142 VAL A CA 1
ATOM 1197 C C . VAL A 1 142 ? 2.445 14.467 -23.402 1.00 81.00 142 VAL A C 1
ATOM 1199 O O . VAL A 1 142 ? 3.660 14.433 -23.567 1.00 81.00 142 VAL A O 1
ATOM 1202 N N . GLU A 1 143 ? 1.698 15.504 -23.786 1.00 86.25 143 GLU A N 1
ATOM 1203 C CA . GLU A 1 143 ? 2.217 16.670 -24.512 1.00 86.25 143 GLU A CA 1
ATOM 1204 C C . GLU A 1 143 ? 3.337 17.382 -23.748 1.00 86.25 143 GLU A C 1
ATOM 1206 O O . GLU A 1 143 ? 4.401 17.652 -24.307 1.00 86.25 143 GLU A O 1
ATOM 1211 N N . TRP A 1 144 ? 3.139 17.639 -22.448 1.00 89.81 144 TRP A N 1
ATOM 1212 C CA . TRP A 1 144 ? 4.167 18.273 -21.629 1.00 89.81 144 TRP A CA 1
ATOM 1213 C C . TRP A 1 144 ? 5.418 17.398 -21.547 1.00 89.81 144 TRP A C 1
ATOM 1215 O O . TRP A 1 144 ? 6.524 17.918 -21.681 1.00 89.81 144 TRP A O 1
ATOM 1225 N N . ARG A 1 145 ? 5.268 16.077 -21.372 1.00 86.44 145 ARG A N 1
ATOM 1226 C CA . ARG A 1 145 ? 6.410 15.151 -21.322 1.00 86.44 145 ARG A CA 1
ATOM 1227 C C . ARG A 1 145 ? 7.149 15.083 -22.654 1.00 86.44 145 ARG A C 1
ATOM 1229 O O . ARG A 1 145 ? 8.368 15.138 -22.642 1.00 86.44 145 ARG A O 1
ATOM 1236 N N . VAL A 1 146 ? 6.445 15.012 -23.781 1.00 86.62 146 VAL A N 1
ATOM 1237 C CA . VAL A 1 146 ? 7.067 15.019 -25.118 1.00 86.62 146 VAL A CA 1
ATOM 1238 C C . VAL A 1 146 ? 7.835 16.321 -25.358 1.00 86.62 146 VAL A C 1
ATOM 1240 O O . VAL A 1 146 ? 8.934 16.289 -25.899 1.00 86.62 146 VAL A O 1
ATOM 1243 N N . LYS A 1 147 ? 7.292 17.460 -24.914 1.00 91.38 147 LYS A N 1
ATOM 1244 C CA . LYS A 1 147 ? 7.931 18.773 -25.072 1.00 91.38 147 LYS A CA 1
ATOM 1245 C C . LYS A 1 147 ? 9.128 18.997 -24.139 1.00 91.38 147 LYS A C 1
ATOM 1247 O O . LYS A 1 147 ? 10.070 19.675 -24.532 1.00 91.38 147 LYS A O 1
ATOM 1252 N N . ASN A 1 148 ? 9.074 18.500 -22.901 1.00 91.38 148 ASN A N 1
ATOM 1253 C CA . ASN A 1 148 ? 10.017 18.884 -21.837 1.00 91.38 148 ASN A CA 1
ATOM 1254 C C . ASN A 1 148 ? 10.919 17.740 -21.347 1.00 91.38 148 ASN A C 1
ATOM 1256 O O . ASN A 1 148 ? 11.811 17.981 -20.538 1.00 91.38 148 ASN A O 1
ATOM 1260 N N . CYS A 1 149 ? 10.695 16.498 -21.778 1.00 89.75 149 CYS A N 1
ATOM 1261 C CA . CYS A 1 149 ? 11.506 15.352 -21.378 1.00 89.75 149 CYS A CA 1
ATOM 1262 C C . CYS A 1 149 ? 12.153 14.713 -22.607 1.00 89.75 149 CYS A C 1
ATOM 1264 O O . CYS A 1 149 ? 11.468 14.303 -23.540 1.00 89.75 149 CYS A O 1
ATOM 1266 N N . ILE A 1 150 ? 13.474 14.558 -22.568 1.00 88.56 150 ILE A N 1
ATOM 1267 C CA . ILE A 1 150 ? 14.230 13.854 -23.603 1.00 88.56 150 ILE A CA 1
ATOM 1268 C C . ILE A 1 150 ? 14.481 12.430 -23.108 1.00 88.56 150 ILE A C 1
ATOM 1270 O O . ILE A 1 150 ? 14.917 12.226 -21.972 1.00 88.56 150 ILE A O 1
ATOM 1274 N N . LYS A 1 151 ? 14.177 11.427 -23.936 1.00 87.38 151 LYS A N 1
ATOM 1275 C CA . LYS A 1 151 ? 14.499 10.037 -23.600 1.00 87.38 151 LYS A CA 1
ATOM 1276 C C . LYS A 1 151 ? 16.010 9.849 -23.686 1.00 87.38 151 LYS A C 1
ATOM 1278 O O . LYS A 1 151 ? 16.619 10.203 -24.683 1.00 87.38 151 LYS A O 1
ATOM 1283 N N . LEU A 1 152 ? 16.608 9.245 -22.666 1.00 87.62 152 LEU A N 1
ATOM 1284 C CA . LEU A 1 152 ? 18.063 9.092 -22.578 1.00 87.62 152 LEU A CA 1
ATOM 1285 C C . LEU A 1 152 ? 18.679 8.405 -23.818 1.00 87.62 152 LEU A C 1
ATOM 1287 O O . LEU A 1 152 ? 19.736 8.798 -24.305 1.00 87.62 152 LEU A O 1
ATOM 1291 N N . ASN A 1 153 ? 17.979 7.421 -24.388 1.00 86.50 153 ASN A N 1
ATOM 1292 C CA . ASN A 1 153 ? 18.445 6.689 -25.566 1.00 86.50 153 ASN A CA 1
ATOM 1293 C C . ASN A 1 153 ? 18.496 7.525 -26.856 1.00 86.50 153 ASN A C 1
ATOM 1295 O O . ASN A 1 153 ? 19.140 7.096 -27.808 1.00 86.50 153 ASN A O 1
ATOM 1299 N N . THR A 1 154 ? 17.843 8.691 -26.918 1.00 86.19 154 THR A N 1
ATOM 1300 C CA . THR A 1 154 ? 17.842 9.518 -28.135 1.00 86.19 154 THR A CA 1
ATOM 1301 C C . THR A 1 154 ? 19.123 10.323 -28.305 1.00 86.19 154 THR A C 1
ATOM 1303 O O . THR A 1 154 ? 19.306 10.909 -29.364 1.00 86.19 154 THR A O 1
ATOM 1306 N N . PHE A 1 155 ? 19.992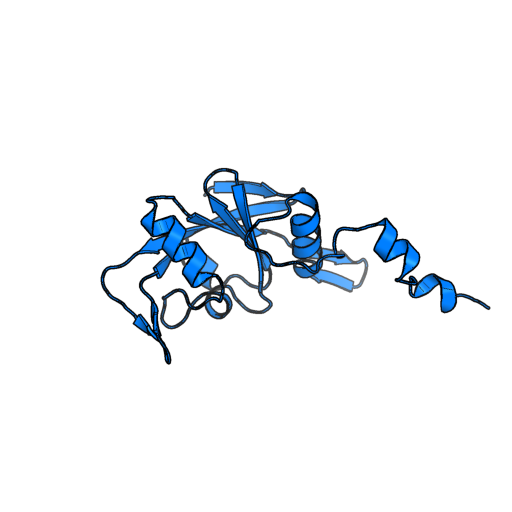 10.381 -27.290 1.00 84.12 155 PHE A N 1
ATOM 1307 C CA . PHE A 1 155 ? 21.256 11.120 -27.365 1.00 84.12 155 PHE A CA 1
ATOM 1308 C C . PHE A 1 155 ? 22.484 10.362 -26.850 1.00 84.12 155 PHE A C 1
ATOM 1310 O O . PHE A 1 155 ? 23.596 10.819 -27.073 1.00 84.12 155 PHE A O 1
ATOM 1317 N N . ILE A 1 156 ? 22.314 9.197 -26.214 1.00 83.81 156 ILE A N 1
ATOM 1318 C CA . ILE A 1 156 ? 23.438 8.286 -25.930 1.00 83.81 156 ILE A CA 1
ATOM 1319 C C . ILE A 1 156 ? 23.826 7.461 -27.165 1.00 83.81 156 ILE A C 1
ATOM 1321 O O . ILE A 1 156 ? 24.997 7.168 -27.358 1.00 83.81 156 ILE A O 1
ATOM 1325 N N . ASN A 1 157 ? 22.862 7.109 -28.020 1.00 70.12 157 ASN A N 1
ATOM 1326 C CA . ASN A 1 157 ? 23.103 6.282 -29.208 1.00 70.12 157 ASN A CA 1
ATOM 1327 C C . ASN A 1 157 ? 23.391 7.114 -30.470 1.00 70.12 157 ASN A C 1
ATOM 1329 O O . ASN A 1 157 ? 23.146 6.643 -31.581 1.00 70.12 157 ASN A O 1
ATOM 1333 N N . ILE A 1 158 ? 23.846 8.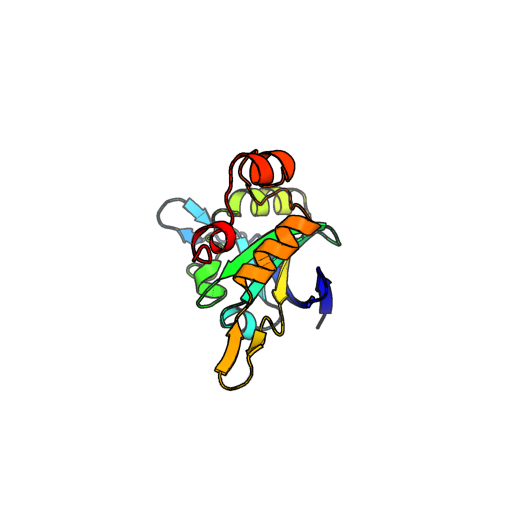359 -30.309 1.00 60.38 158 ILE A N 1
ATOM 1334 C CA . ILE A 1 158 ? 24.330 9.163 -31.433 1.00 60.38 158 ILE A CA 1
ATOM 1335 C C . ILE A 1 158 ? 25.806 8.776 -31.630 1.00 60.38 158 ILE A C 1
ATOM 1337 O O . ILE A 1 158 ? 26.562 8.926 -30.670 1.00 60.38 158 ILE A O 1
ATOM 1341 N N . PRO A 1 159 ? 26.191 8.213 -32.792 1.00 61.94 159 PRO A N 1
ATOM 1342 C CA . PRO A 1 159 ? 27.580 7.856 -33.081 1.00 61.94 159 PRO A CA 1
ATOM 1343 C C . PRO A 1 159 ? 28.524 9.063 -33.047 1.00 61.94 159 PRO A C 1
ATOM 1345 O O . PRO A 1 159 ? 28.061 10.194 -33.330 1.00 61.94 159 PRO A O 1
#

Sequence (159 aa):
MEFRNISGFEFVKAGEFVKTDIPCNLKRWDSYIKINFFDKRYERADETVYVVTTGENILYVGEFSYNLRDRWLTRGYVNHHMYSNINDFLESNQELYIWLAVEPYCNIESHGKLNISKSLEQHILNDTRPNWNRRNKNSGSVEWRVKNCIKLNTFINIP

Organism: NCBI:txid619304

Radius of gyration: 18.26 Å; Cα contacts (8 Å, |Δi|>4): 260; chains: 1; bounding box: 46×35×56 Å

Mean predicted aligned error: 4.59 Å

Secondary structure (DSSP, 8-state):
--EEEETTEEEEEEEEEEEEEEEEEETTEEEEEEEEESSGGGGG--SEEEEEEETTEEEEEEEESS-HHHHHEETTEE-STTHHHHHHHHHTT---EEEEES--EEEETTTEEEE-HHHHHHHHHHHH--TTS---TTTT-HHHHHHH---THHHHS--

Nearest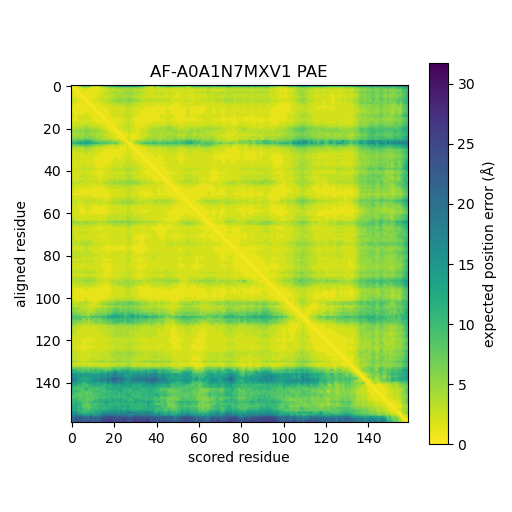 PDB structures (foldseek):
  3or3-assembly1_B  TM=4.520E-01  e=1.321E-02  Helicobacter pylori 118
  1yd1-assembly1_A  TM=5.625E-01  e=5.412E-02  Thermotoga maritima
  8udz-assembly1_B  TM=3.172E-01  e=4.666E+00  Homo sapiens